Protein AF-X1BX68-F1 (afdb_monomer_lite)

Secondary structure (DSSP, 8-state):
------------------S-S---------PPPPS------PPPEEEEETTEEEEE-TT-EEE--TTS--EEE--------TT-----------PPPP--------

Radius of gyration: 34.69 Å; chains: 1; bounding box: 93×87×44 Å

Structure (mmCIF, N/CA/C/O backbone):
data_AF-X1BX68-F1
#
_entry.id   AF-X1BX68-F1
#
loop_
_atom_site.group_PDB
_atom_site.id
_atom_site.type_symbol
_atom_site.label_atom_id
_atom_site.label_alt_id
_atom_site.label_comp_id
_atom_site.label_asym_id
_atom_site.label_entity_id
_atom_site.label_seq_id
_atom_site.pdbx_PDB_ins_code
_atom_site.Cartn_x
_atom_site.Cartn_y
_atom_site.Cartn_z
_atom_site.occupancy
_atom_site.B_iso_or_equiv
_atom_site.auth_seq_id
_atom_site.auth_comp_id
_atom_site.auth_asym_id
_atom_site.auth_atom_id
_atom_site.pdbx_PDB_model_num
ATOM 1 N N . MET A 1 1 ? 72.873 -71.797 -17.216 1.00 41.34 1 MET A N 1
ATOM 2 C CA . MET A 1 1 ? 73.657 -71.341 -16.053 1.00 41.34 1 MET A CA 1
ATOM 3 C C . MET A 1 1 ? 73.325 -69.867 -15.833 1.00 41.34 1 MET A C 1
ATOM 5 O O . MET A 1 1 ? 73.506 -69.093 -16.756 1.00 41.34 1 MET A O 1
ATOM 9 N N . GLN A 1 2 ? 72.727 -69.571 -14.671 1.00 44.44 2 GLN A N 1
ATOM 10 C CA . GLN A 1 2 ? 72.479 -68.269 -14.013 1.00 44.44 2 GLN A CA 1
ATOM 11 C C . GLN A 1 2 ? 71.686 -67.140 -14.721 1.00 44.44 2 GLN A C 1
ATOM 13 O O . GLN A 1 2 ? 72.198 -66.346 -15.499 1.00 44.44 2 GLN A O 1
ATOM 18 N N . THR A 1 3 ? 70.420 -67.033 -14.300 1.00 55.62 3 THR A N 1
ATOM 19 C CA . THR A 1 3 ? 69.570 -65.829 -14.130 1.00 55.62 3 THR A CA 1
ATOM 20 C C . THR A 1 3 ? 70.057 -64.923 -12.966 1.00 55.62 3 THR A C 1
ATOM 22 O O . THR A 1 3 ? 70.806 -65.423 -12.130 1.00 55.62 3 THR A O 1
ATOM 25 N N . PRO A 1 4 ? 69.409 -63.769 -12.668 1.00 63.12 4 PRO A N 1
ATOM 26 C CA . PRO A 1 4 ? 69.397 -62.443 -13.307 1.00 63.12 4 PRO A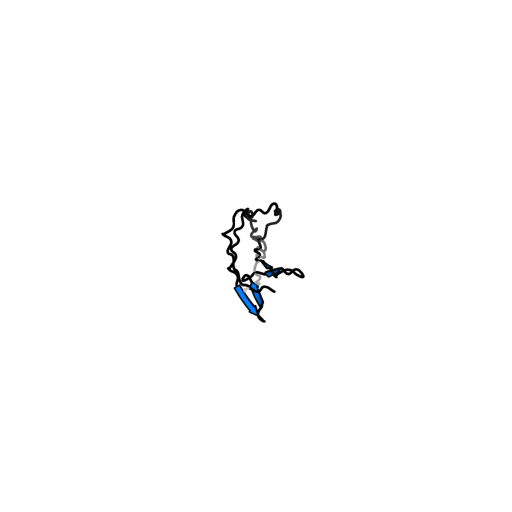 CA 1
ATOM 27 C C . PRO A 1 4 ? 69.997 -61.368 -12.342 1.00 63.12 4 PRO A C 1
ATOM 29 O O . PRO A 1 4 ? 70.633 -61.723 -11.351 1.00 63.12 4 PRO A O 1
ATOM 32 N N . PRO A 1 5 ? 69.718 -60.057 -12.513 1.00 59.97 5 PRO A N 1
ATOM 33 C CA . PRO A 1 5 ? 68.826 -59.497 -11.497 1.00 59.97 5 PRO A CA 1
ATOM 34 C C . PRO A 1 5 ? 67.738 -58.556 -12.021 1.00 59.97 5 PRO A C 1
ATOM 36 O O . PRO A 1 5 ? 67.816 -57.894 -13.050 1.00 59.97 5 PRO A O 1
ATOM 39 N N . ARG A 1 6 ? 66.689 -58.544 -11.207 1.00 55.94 6 ARG A N 1
ATOM 40 C CA . ARG A 1 6 ? 65.405 -57.867 -11.315 1.00 55.94 6 ARG A CA 1
ATOM 41 C C . ARG A 1 6 ? 65.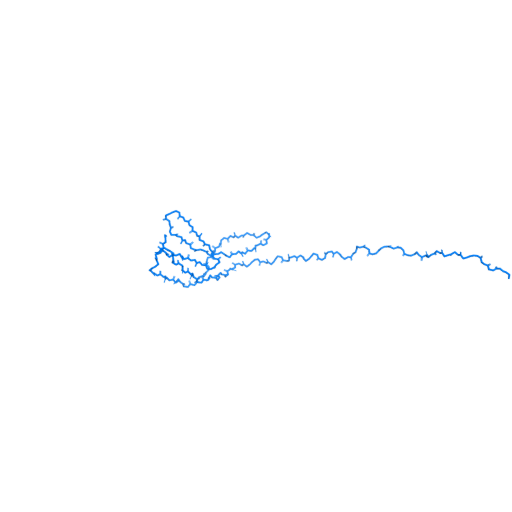572 -56.382 -10.974 1.00 55.94 6 ARG A C 1
ATOM 43 O O . ARG A 1 6 ? 66.051 -56.063 -9.889 1.00 55.94 6 ARG A O 1
ATOM 50 N N . ARG A 1 7 ? 65.090 -55.475 -11.827 1.00 53.56 7 ARG A N 1
ATOM 51 C CA . ARG A 1 7 ? 64.869 -54.071 -11.449 1.00 53.56 7 ARG A CA 1
ATOM 52 C C . ARG A 1 7 ? 63.523 -53.602 -11.999 1.00 53.56 7 ARG A C 1
ATOM 54 O O . ARG A 1 7 ? 63.357 -53.404 -13.194 1.00 53.56 7 ARG A O 1
ATOM 61 N N . LYS A 1 8 ? 62.539 -53.502 -11.101 1.00 54.34 8 LYS A N 1
ATOM 62 C CA . LYS A 1 8 ? 61.260 -52.824 -11.337 1.00 54.34 8 LYS A CA 1
ATOM 63 C C . LYS A 1 8 ? 61.517 -51.321 -11.301 1.00 54.34 8 LYS A C 1
ATOM 65 O O . LYS A 1 8 ? 61.979 -50.870 -10.261 1.00 54.34 8 LYS A O 1
ATOM 70 N N . VAL A 1 9 ? 61.140 -50.572 -12.335 1.00 55.47 9 VAL A N 1
ATOM 71 C CA . VAL A 1 9 ? 60.684 -49.175 -12.211 1.00 55.47 9 VAL A CA 1
ATOM 72 C C . VAL A 1 9 ? 59.710 -48.921 -13.361 1.00 55.47 9 VAL A C 1
ATOM 74 O O . VAL A 1 9 ? 60.053 -49.133 -14.519 1.00 55.47 9 VAL A O 1
ATOM 77 N N . GLY A 1 10 ? 58.472 -48.559 -13.020 1.00 48.97 10 GLY A N 1
ATOM 78 C CA . GLY A 1 10 ? 57.418 -48.249 -13.977 1.00 48.97 10 GLY A CA 1
ATOM 79 C C . GLY A 1 10 ? 57.746 -46.996 -14.783 1.00 48.97 10 GLY A C 1
ATOM 80 O O . GLY A 1 10 ? 58.184 -45.989 -14.230 1.00 48.97 10 GLY A O 1
ATOM 81 N N . TRP A 1 11 ? 57.529 -47.085 -16.091 1.00 47.53 11 TRP A N 1
ATOM 82 C CA . TRP A 1 11 ? 57.638 -45.976 -17.033 1.00 47.53 11 TRP A CA 1
ATOM 83 C C . TRP A 1 11 ? 56.215 -45.406 -17.206 1.00 47.53 11 TRP A C 1
ATOM 85 O O . TRP A 1 11 ? 55.336 -46.103 -17.696 1.00 47.53 11 TRP A O 1
ATOM 95 N N . LEU A 1 12 ? 55.838 -44.351 -16.479 1.00 47.56 12 LEU A N 1
ATOM 96 C CA . LEU A 1 12 ? 56.018 -42.932 -16.814 1.00 47.56 12 LEU A CA 1
ATOM 97 C C . LEU A 1 12 ? 55.116 -42.489 -17.981 1.00 47.56 12 LEU A C 1
ATOM 99 O O . LEU A 1 12 ? 55.567 -42.360 -19.108 1.00 47.56 12 LEU A O 1
ATOM 103 N N . PHE A 1 13 ? 53.851 -42.195 -17.665 1.00 43.06 13 PHE A N 1
ATOM 104 C CA . PHE A 1 13 ? 53.159 -41.030 -18.221 1.00 43.06 13 PHE A CA 1
ATOM 105 C C . PHE A 1 13 ? 52.500 -40.266 -17.067 1.00 43.06 13 PHE A C 1
ATOM 107 O O . PHE A 1 13 ? 51.599 -40.744 -16.383 1.00 43.06 13 PHE A O 1
ATOM 114 N N . ILE A 1 14 ? 53.082 -39.101 -16.817 1.00 52.94 14 ILE A N 1
ATOM 115 C CA . ILE A 1 14 ? 52.861 -38.130 -15.751 1.00 52.94 14 ILE A CA 1
ATOM 116 C C . ILE A 1 14 ? 52.096 -36.958 -16.402 1.00 52.94 14 ILE A C 1
ATOM 118 O O . ILE A 1 14 ? 52.659 -36.383 -17.321 1.00 52.94 14 ILE A O 1
ATOM 122 N N . ILE A 1 15 ? 50.877 -36.638 -15.907 1.00 50.66 15 ILE A N 1
ATOM 123 C CA . ILE A 1 15 ? 50.301 -35.276 -15.657 1.00 50.66 15 ILE A CA 1
ATOM 124 C C . ILE A 1 15 ? 50.107 -34.324 -16.885 1.00 50.66 15 ILE A C 1
ATOM 126 O O . ILE A 1 15 ? 50.978 -34.287 -17.743 1.00 50.66 15 ILE A O 1
ATOM 130 N N . PRO A 1 16 ? 49.114 -33.395 -16.966 1.00 49.38 16 PRO A N 1
ATOM 131 C CA . PRO A 1 16 ? 47.754 -33.278 -16.399 1.00 49.38 16 PRO A CA 1
ATOM 132 C C . PRO A 1 16 ? 46.682 -32.901 -17.470 1.00 49.38 16 PRO A C 1
ATOM 134 O O . PRO A 1 16 ? 46.977 -32.212 -18.439 1.00 49.38 16 PRO A O 1
ATOM 137 N N . VAL A 1 17 ? 45.394 -33.189 -17.252 1.00 53.34 17 VAL A N 1
ATOM 138 C CA . VAL A 1 17 ? 44.310 -32.335 -17.808 1.00 53.34 17 VAL A CA 1
ATOM 139 C C . VAL A 1 17 ? 43.540 -31.748 -16.632 1.00 53.34 17 VAL A C 1
ATOM 141 O O . VAL A 1 17 ? 42.402 -32.079 -16.324 1.00 53.34 17 VAL A O 1
ATOM 144 N N . LEU A 1 18 ? 44.289 -30.921 -15.911 1.00 58.19 18 LEU A N 1
ATOM 145 C CA . LEU A 1 18 ? 43.832 -29.903 -14.987 1.00 58.19 18 LEU A CA 1
ATOM 146 C C . LEU A 1 18 ? 43.545 -28.659 -15.849 1.00 58.19 18 LEU A C 1
ATOM 148 O O . LEU A 1 18 ? 44.415 -28.250 -16.612 1.00 58.19 18 LEU A O 1
ATOM 152 N N . CYS A 1 19 ? 42.346 -28.083 -15.709 1.00 48.19 19 CYS A N 1
ATOM 153 C CA . CYS A 1 19 ? 41.888 -26.811 -16.299 1.00 48.19 19 CYS A CA 1
ATOM 154 C C . CYS A 1 19 ? 41.512 -26.786 -17.794 1.00 48.19 19 CYS A C 1
ATOM 156 O O . CYS A 1 19 ? 42.195 -26.121 -18.563 1.00 48.19 19 CYS A O 1
ATOM 158 N N . LEU A 1 20 ? 40.360 -27.350 -18.195 1.00 54.06 20 LEU A N 1
ATOM 159 C CA . LEU A 1 20 ? 39.558 -26.712 -19.259 1.00 54.06 20 LEU A CA 1
ATOM 160 C C . LEU A 1 20 ? 38.094 -27.183 -19.328 1.00 54.06 20 LEU A C 1
ATOM 162 O O . LEU A 1 20 ? 37.647 -27.780 -20.298 1.00 54.06 20 LEU A O 1
ATOM 166 N N . SER A 1 21 ? 37.297 -26.827 -18.333 1.00 52.91 21 SER A N 1
ATOM 167 C CA . SER A 1 21 ? 35.918 -26.441 -18.632 1.00 52.91 21 SER A CA 1
ATOM 168 C C . SER A 1 21 ? 35.625 -25.237 -17.768 1.00 52.91 21 SER A C 1
ATOM 170 O O . SER A 1 21 ? 35.376 -25.346 -16.567 1.00 52.91 21 SER A O 1
ATOM 172 N N . LEU A 1 22 ? 35.827 -24.083 -18.402 1.00 57.50 22 LEU A N 1
ATOM 173 C CA . LEU A 1 22 ? 35.534 -22.770 -17.875 1.00 57.50 22 LEU A CA 1
ATOM 174 C C . LEU A 1 22 ? 34.184 -22.793 -17.170 1.00 57.50 22 LEU A C 1
ATOM 176 O O . LEU A 1 22 ? 33.230 -23.387 -17.671 1.00 57.50 22 LEU A O 1
ATOM 180 N N . ALA A 1 23 ? 34.145 -22.122 -16.022 1.00 57.41 23 ALA A N 1
ATOM 181 C CA . ALA A 1 23 ? 32.927 -21.719 -15.360 1.00 57.41 23 ALA A CA 1
ATOM 182 C C . ALA A 1 23 ? 31.909 -21.276 -16.416 1.00 57.41 23 ALA A C 1
ATOM 184 O O . ALA A 1 23 ? 32.048 -20.213 -17.023 1.00 57.41 23 ALA A O 1
ATOM 185 N N . THR A 1 24 ? 30.883 -22.095 -16.636 1.00 56.19 24 THR A N 1
ATOM 186 C CA . THR A 1 24 ? 29.632 -21.626 -17.211 1.00 56.19 24 THR A CA 1
ATOM 187 C C . THR A 1 24 ? 29.013 -20.740 -16.144 1.00 56.19 24 THR A C 1
ATOM 189 O O . THR A 1 24 ? 28.146 -21.165 -15.382 1.00 56.19 24 THR A O 1
ATOM 192 N N . GLY A 1 25 ? 29.530 -19.517 -16.022 1.00 61.31 25 GLY A N 1
ATOM 193 C CA . GLY A 1 25 ? 28.773 -18.449 -15.410 1.00 61.31 25 GLY A CA 1
ATOM 194 C C . GLY A 1 25 ? 27.504 -18.353 -16.234 1.00 61.31 25 GLY A C 1
ATOM 195 O O . GLY A 1 25 ? 27.553 -17.988 -17.407 1.00 61.31 25 GLY A O 1
ATOM 196 N N . THR A 1 26 ? 26.381 -18.770 -15.662 1.00 57.53 26 THR A N 1
ATOM 197 C CA . THR A 1 26 ? 25.076 -18.392 -16.180 1.00 57.53 26 THR A CA 1
ATOM 198 C C . THR A 1 26 ? 25.057 -16.874 -16.138 1.00 57.53 26 THR A C 1
ATOM 200 O O . THR A 1 26 ? 24.890 -16.281 -15.072 1.00 57.53 26 THR A O 1
ATOM 203 N N . TYR A 1 27 ? 25.332 -16.233 -17.273 1.00 58.72 27 TYR A N 1
ATOM 204 C CA . TYR A 1 27 ? 25.036 -14.823 -17.433 1.00 58.72 27 TYR A CA 1
ATOM 205 C C . TYR A 1 27 ? 23.536 -14.709 -17.192 1.00 58.72 27 TYR A C 1
ATOM 207 O O . TYR A 1 27 ? 22.745 -15.260 -17.955 1.00 58.72 27 TYR A O 1
ATOM 215 N N . ALA A 1 28 ? 23.151 -14.075 -16.084 1.00 60.62 28 ALA A N 1
ATOM 216 C CA . ALA A 1 28 ? 21.779 -13.650 -15.893 1.00 60.62 28 ALA A CA 1
ATOM 217 C C . ALA A 1 28 ? 21.487 -12.691 -17.048 1.00 60.62 28 ALA A C 1
ATOM 219 O O . ALA A 1 28 ? 21.980 -11.563 -17.072 1.00 60.62 28 ALA A O 1
ATOM 220 N N . GLN A 1 29 ? 20.784 -13.185 -18.063 1.00 54.59 29 GLN A N 1
ATOM 221 C CA . GLN A 1 29 ? 20.255 -12.345 -19.116 1.00 54.59 29 GLN A CA 1
ATOM 222 C C . GLN A 1 29 ? 19.267 -11.414 -18.422 1.00 54.59 29 GLN A C 1
ATOM 224 O O . GLN A 1 29 ? 18.240 -11.860 -17.920 1.00 54.59 29 GLN A O 1
ATOM 229 N N . SER A 1 30 ? 19.632 -10.139 -18.291 1.00 62.44 30 SER A N 1
ATOM 230 C CA . SER A 1 30 ? 18.742 -9.140 -17.715 1.00 62.44 30 SER A CA 1
ATOM 231 C C . SER A 1 30 ? 17.555 -8.986 -18.657 1.00 62.44 30 SER A C 1
ATOM 233 O O . SER A 1 30 ? 17.701 -8.415 -19.741 1.00 62.44 30 SER A O 1
ATOM 235 N N . GLU A 1 31 ? 16.410 -9.538 -18.275 1.00 75.56 31 GLU A N 1
ATOM 236 C CA . GLU A 1 31 ? 15.158 -9.313 -18.987 1.00 75.56 31 GLU A CA 1
ATOM 237 C C . GLU A 1 31 ? 14.812 -7.821 -18.944 1.00 75.56 31 GLU A C 1
ATOM 239 O O . GLU A 1 31 ? 15.076 -7.125 -17.958 1.00 75.56 31 GLU A O 1
ATOM 244 N N . THR A 1 32 ? 14.277 -7.305 -20.051 1.00 86.50 32 THR A N 1
ATOM 245 C CA . THR A 1 32 ? 13.770 -5.933 -20.106 1.00 86.50 32 THR A CA 1
ATOM 246 C C . THR A 1 32 ? 12.661 -5.782 -19.061 1.00 86.50 32 THR A C 1
ATOM 248 O O . THR A 1 32 ? 11.715 -6.570 -19.088 1.00 86.50 32 THR A O 1
ATOM 251 N N . PRO A 1 33 ? 12.745 -4.793 -18.152 1.00 88.69 33 PRO A N 1
ATOM 252 C CA . PRO A 1 33 ? 11.716 -4.573 -17.146 1.00 88.69 33 PRO A CA 1
ATOM 253 C C . PRO A 1 33 ? 10.351 -4.296 -17.778 1.00 88.69 33 PRO A C 1
ATOM 255 O O . PRO A 1 33 ? 10.286 -3.654 -18.833 1.00 88.69 33 PRO A O 1
ATOM 258 N N . PRO A 1 34 ? 9.255 -4.729 -17.138 1.00 90.56 34 PRO A N 1
ATOM 259 C CA . PRO A 1 34 ? 7.923 -4.425 -17.628 1.00 90.56 34 PRO A CA 1
ATOM 260 C C . PRO A 1 34 ? 7.661 -2.914 -17.557 1.00 90.56 34 PRO A C 1
ATOM 262 O O . PRO A 1 34 ? 8.042 -2.242 -16.601 1.00 90.56 34 PRO A O 1
ATOM 265 N N . SER A 1 35 ? 6.975 -2.373 -18.565 1.00 90.88 35 SER A N 1
ATOM 266 C CA . SER A 1 35 ? 6.545 -0.966 -18.592 1.00 90.88 35 SER A CA 1
ATOM 267 C C . SER A 1 35 ? 5.244 -0.717 -17.821 1.00 90.88 35 SER A C 1
ATOM 269 O O . SER A 1 35 ? 4.853 0.429 -17.616 1.00 90.88 35 SER A O 1
ATOM 271 N N . THR A 1 36 ? 4.560 -1.786 -17.414 1.00 93.62 36 THR A N 1
ATOM 272 C CA . THR A 1 36 ? 3.306 -1.773 -16.654 1.00 93.62 36 THR A CA 1
ATOM 273 C C . THR A 1 36 ? 3.421 -2.731 -15.478 1.00 93.62 36 THR A C 1
ATOM 275 O O . THR A 1 36 ? 3.981 -3.818 -15.605 1.00 93.62 36 THR A O 1
ATOM 278 N N . LEU A 1 37 ? 2.898 -2.317 -14.325 1.00 94.25 37 LEU A N 1
ATOM 279 C CA . LEU A 1 37 ? 2.895 -3.110 -13.102 1.00 94.25 37 LEU A CA 1
ATOM 280 C C . LEU A 1 37 ? 1.463 -3.198 -12.581 1.00 94.25 37 LEU A C 1
ATOM 282 O O . LEU A 1 37 ? 0.868 -2.181 -12.231 1.00 94.25 37 LEU A O 1
ATOM 286 N N . GLU A 1 38 ? 0.931 -4.414 -12.520 1.00 95.44 38 GLU A N 1
ATOM 287 C CA . GLU A 1 38 ? -0.323 -4.690 -11.829 1.00 95.44 38 GLU A CA 1
ATOM 288 C C . GLU A 1 38 ? -0.055 -4.824 -10.325 1.00 95.44 38 GLU A C 1
ATOM 290 O O . GLU A 1 38 ? 0.873 -5.519 -9.904 1.00 95.44 38 GLU A O 1
ATOM 295 N N . VAL A 1 39 ? -0.858 -4.140 -9.509 1.00 95.81 39 VAL A N 1
ATOM 296 C CA . VAL A 1 39 ? -0.744 -4.164 -8.048 1.00 95.81 39 VAL A CA 1
ATOM 297 C C . VAL A 1 39 ? -2.069 -4.624 -7.462 1.00 95.81 39 VAL A C 1
ATOM 299 O O . VAL A 1 39 ? -3.050 -3.884 -7.467 1.00 95.81 39 VAL A O 1
ATOM 302 N N . VAL A 1 40 ? -2.085 -5.844 -6.928 1.00 95.00 40 VAL A N 1
ATOM 303 C CA . VAL A 1 40 ? -3.243 -6.401 -6.222 1.00 95.00 40 VAL A CA 1
ATOM 304 C C . VAL A 1 40 ? -3.133 -6.047 -4.743 1.00 95.00 40 VAL A C 1
ATOM 306 O O . VAL A 1 40 ? -2.173 -6.437 -4.078 1.00 95.00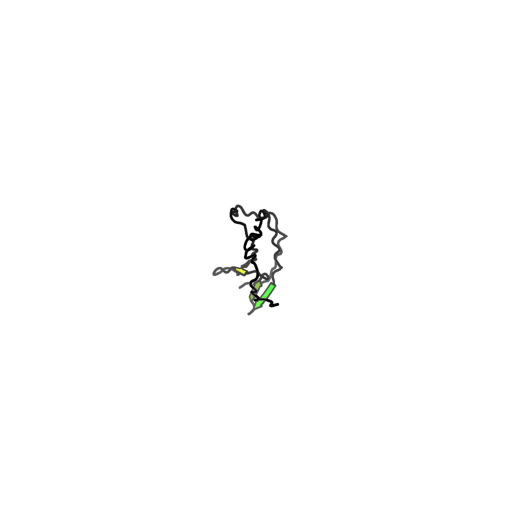 40 VAL A O 1
ATOM 309 N N . ILE A 1 41 ? -4.108 -5.295 -4.234 1.00 95.44 41 ILE A N 1
ATOM 310 C CA . ILE A 1 41 ? -4.157 -4.846 -2.839 1.00 95.44 41 ILE A CA 1
ATOM 311 C C . ILE A 1 41 ? -5.210 -5.685 -2.099 1.00 95.44 41 ILE A C 1
ATOM 313 O O . ILE A 1 41 ? -6.350 -5.737 -2.567 1.00 95.44 41 ILE A O 1
ATOM 317 N N . PRO A 1 42 ? -4.867 -6.342 -0.975 1.00 95.69 42 PRO A N 1
ATOM 318 C CA . PRO A 1 42 ? -5.852 -7.020 -0.131 1.00 95.69 42 PRO A CA 1
ATOM 319 C C . PRO A 1 42 ? -6.912 -6.051 0.416 1.00 95.69 42 PRO A C 1
ATOM 321 O O . PRO A 1 42 ? -6.642 -4.859 0.571 1.00 95.69 42 PRO A O 1
ATOM 324 N N . ASP A 1 43 ? -8.104 -6.560 0.747 1.00 95.12 43 ASP A N 1
ATOM 325 C CA . ASP A 1 43 ? -9.083 -5.773 1.507 1.00 95.12 43 ASP A CA 1
ATOM 326 C C . ASP A 1 43 ? -8.496 -5.402 2.885 1.00 95.12 43 ASP A C 1
ATOM 328 O O . ASP A 1 43 ? -7.646 -6.112 3.428 1.00 95.12 43 ASP A O 1
ATOM 332 N N . TYR A 1 44 ? -8.924 -4.264 3.435 1.00 95.44 44 TYR A N 1
ATOM 333 C CA . TYR A 1 44 ? -8.467 -3.820 4.748 1.00 95.44 44 TYR A CA 1
ATOM 334 C C . TYR A 1 44 ? -9.132 -4.625 5.869 1.00 95.44 44 TYR A C 1
ATOM 336 O O . TYR A 1 44 ? -10.262 -5.103 5.737 1.00 95.44 44 TYR A O 1
ATOM 344 N N . GLU A 1 45 ? -8.447 -4.703 7.000 1.00 96.44 45 GLU A N 1
ATOM 345 C CA . GLU A 1 45 ? -8.947 -5.269 8.246 1.00 96.44 45 GLU A CA 1
ATOM 346 C C . GLU A 1 45 ? -9.098 -4.154 9.285 1.00 96.44 45 GLU A C 1
ATOM 348 O O . GLU A 1 45 ? -8.395 -3.139 9.236 1.00 96.44 45 GLU A O 1
ATOM 353 N N . VAL A 1 46 ? -10.059 -4.318 10.197 1.00 96.56 46 VAL A N 1
ATOM 354 C CA . VAL A 1 46 ? -10.314 -3.366 11.284 1.00 96.56 46 VAL A CA 1
ATOM 355 C C . VAL A 1 46 ? -10.167 -4.078 12.611 1.00 96.56 46 VAL A C 1
ATOM 357 O O . VAL A 1 46 ? -10.829 -5.092 12.845 1.00 96.56 46 VAL A O 1
ATOM 360 N N . THR A 1 47 ? -9.362 -3.494 13.487 1.00 96.44 47 THR A N 1
ATOM 361 C CA . THR A 1 47 ? -9.245 -3.903 14.883 1.00 96.44 47 THR A CA 1
ATOM 362 C C . THR A 1 47 ? -9.715 -2.754 15.759 1.00 96.44 47 THR A C 1
ATOM 364 O O . THR A 1 47 ? -9.261 -1.626 15.593 1.00 96.44 47 THR A O 1
ATOM 367 N N . THR A 1 48 ? -10.629 -3.026 16.689 1.00 97.06 48 THR A N 1
ATOM 368 C CA . THR A 1 48 ? -11.084 -2.025 17.658 1.00 97.06 48 THR A CA 1
ATOM 369 C C . THR A 1 48 ? -10.340 -2.218 18.974 1.00 97.06 48 THR A C 1
ATOM 371 O O . THR A 1 48 ? -10.472 -3.263 19.616 1.00 97.06 48 THR A O 1
ATOM 374 N N . GLU A 1 49 ? -9.605 -1.197 19.404 1.00 95.31 49 GLU A N 1
ATOM 375 C CA . GLU A 1 49 ? -8.862 -1.177 20.668 1.00 95.31 49 GLU A CA 1
ATOM 376 C C . GLU A 1 49 ? -9.239 0.084 21.445 1.00 95.31 49 GLU A C 1
ATOM 378 O O . GLU A 1 49 ? -9.342 1.161 20.874 1.00 95.31 49 GLU A O 1
ATOM 383 N N . GLU A 1 50 ? -9.540 -0.048 22.741 1.00 94.56 50 GLU A N 1
ATOM 384 C CA . GLU A 1 50 ? -9.935 1.082 23.611 1.00 94.56 50 GLU A CA 1
ATOM 385 C C . GLU A 1 50 ? -11.095 1.953 23.066 1.00 94.56 50 GLU A C 1
ATOM 387 O O . GLU A 1 50 ? -11.305 3.096 23.471 1.00 94.56 50 GLU A O 1
ATOM 392 N N . GLY A 1 51 ? -11.918 1.382 22.179 1.00 94.19 51 GLY A N 1
ATOM 393 C CA . GLY A 1 51 ? -13.027 2.077 21.528 1.00 94.19 51 GLY A CA 1
ATOM 394 C C . GLY A 1 51 ? -12.604 2.985 20.371 1.00 94.19 51 GLY A C 1
ATOM 395 O O . GLY A 1 51 ? -13.368 3.891 20.029 1.00 94.19 51 GLY A O 1
ATOM 396 N N . GLU A 1 52 ? -11.419 2.786 19.803 1.00 94.69 52 GLU A N 1
ATOM 397 C CA . GLU A 1 52 ? -10.945 3.383 18.552 1.00 94.69 52 GLU A CA 1
ATOM 398 C C . GLU A 1 52 ? -10.678 2.289 17.514 1.00 94.69 52 GLU A C 1
ATOM 400 O O . GLU A 1 52 ? -10.323 1.161 17.858 1.00 94.69 52 GLU A O 1
ATOM 405 N N . ASP A 1 53 ? -10.883 2.619 16.243 1.00 95.94 53 ASP A N 1
ATOM 406 C CA . ASP A 1 53 ? -10.775 1.689 15.125 1.00 95.94 53 ASP A CA 1
ATOM 407 C C . ASP A 1 53 ? -9.453 1.886 14.385 1.00 95.94 53 ASP A C 1
ATOM 409 O O . ASP A 1 53 ? -9.202 2.925 13.767 1.00 95.94 53 ASP A O 1
ATOM 413 N N . TYR A 1 54 ? -8.635 0.841 14.385 1.00 94.88 54 TYR A N 1
ATOM 414 C CA . TYR A 1 54 ? -7.380 0.767 13.655 1.00 94.88 54 TYR A CA 1
ATOM 415 C C . TYR A 1 54 ? -7.604 0.024 12.345 1.00 94.88 54 TYR A C 1
ATOM 417 O O . TYR A 1 54 ? -8.065 -1.117 12.331 1.00 94.88 54 TYR A O 1
ATOM 425 N N . VAL A 1 55 ? -7.288 0.693 11.237 1.00 95.81 55 VAL A N 1
ATOM 426 C CA . VAL A 1 55 ? -7.458 0.156 9.886 1.00 95.81 55 VAL A CA 1
ATOM 427 C C . VAL A 1 55 ? -6.100 -0.231 9.322 1.00 95.81 55 VAL A C 1
ATOM 429 O O . VAL A 1 55 ? -5.220 0.619 9.164 1.00 95.81 55 VAL A O 1
ATOM 432 N N . GLU A 1 56 ? -5.951 -1.498 8.955 1.00 96.12 56 GLU A N 1
ATOM 433 C CA . GLU A 1 56 ? -4.719 -2.042 8.391 1.00 96.12 56 GLU A CA 1
ATOM 434 C C . GLU A 1 56 ? -4.979 -2.729 7.051 1.00 96.12 56 GLU A C 1
ATOM 436 O O . GLU A 1 56 ? -6.063 -3.236 6.786 1.00 96.12 56 GLU A O 1
ATOM 441 N N . ILE A 1 57 ? -3.967 -2.758 6.185 1.00 97.56 57 ILE A N 1
ATOM 442 C CA . ILE A 1 57 ? -3.976 -3.605 4.988 1.00 97.56 57 ILE A CA 1
ATOM 443 C C . ILE A 1 57 ? -3.031 -4.772 5.281 1.00 97.56 57 ILE A C 1
ATOM 445 O O . ILE A 1 57 ? -1.870 -4.502 5.605 1.00 97.56 57 ILE A O 1
ATOM 449 N N . PRO A 1 58 ? -3.454 -6.041 5.141 1.00 96.94 58 PRO A N 1
ATOM 450 C CA . PRO A 1 58 ? -2.573 -7.192 5.313 1.00 96.94 58 PRO A CA 1
ATOM 451 C C . PRO A 1 58 ? -1.279 -7.066 4.495 1.00 96.94 58 PRO A C 1
ATOM 453 O O . PRO A 1 58 ? -1.308 -6.894 3.278 1.00 96.94 58 PRO A O 1
ATOM 456 N N . GLY A 1 59 ? -0.122 -7.123 5.165 1.00 96.12 59 GLY A N 1
ATOM 457 C CA . GLY A 1 59 ? 1.200 -6.932 4.543 1.00 96.12 59 GLY A CA 1
ATOM 458 C C . GLY A 1 59 ? 1.537 -5.483 4.151 1.00 96.12 59 GLY A C 1
ATOM 459 O O . GLY A 1 59 ? 2.593 -5.229 3.568 1.00 96.12 59 GLY A O 1
ATOM 460 N N . GLY A 1 60 ? 0.652 -4.540 4.461 1.00 96.50 60 GLY A N 1
ATOM 461 C CA . GLY A 1 60 ? 0.857 -3.109 4.317 1.00 96.50 60 GLY A CA 1
ATOM 462 C C . GLY A 1 60 ? 1.637 -2.502 5.480 1.00 96.50 60 GLY A C 1
ATOM 463 O O . GLY A 1 60 ? 2.277 -3.179 6.285 1.00 96.50 60 GLY A O 1
ATOM 464 N N . LYS A 1 61 ? 1.622 -1.176 5.527 1.00 96.56 61 LYS A N 1
ATOM 465 C CA . LYS A 1 61 ? 2.277 -0.345 6.537 1.00 96.56 61 LYS A 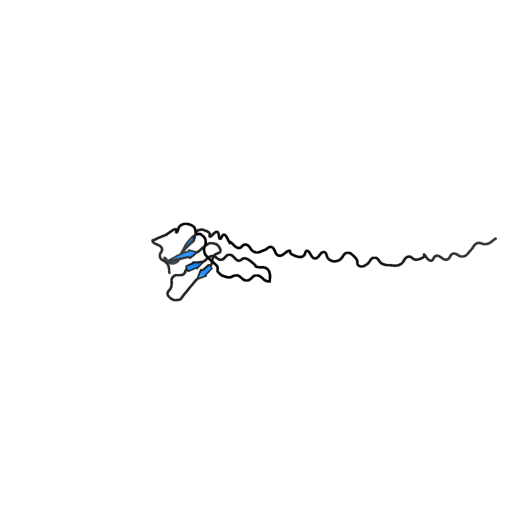CA 1
ATOM 466 C C . LYS A 1 61 ? 1.391 0.845 6.854 1.00 96.56 61 LYS A C 1
ATOM 468 O O . LYS A 1 61 ? 0.533 1.196 6.054 1.00 96.56 61 LYS A O 1
ATOM 473 N N . ILE A 1 62 ? 1.649 1.509 7.972 1.00 95.25 62 ILE A N 1
ATOM 474 C CA . ILE A 1 62 ? 0.928 2.722 8.353 1.00 95.25 62 ILE A CA 1
ATOM 475 C C . ILE A 1 62 ? 1.793 3.958 8.111 1.00 95.25 62 ILE A C 1
ATOM 477 O O . ILE A 1 62 ? 2.965 4.002 8.494 1.00 95.25 62 ILE A O 1
ATOM 481 N N . ALA A 1 63 ? 1.216 4.960 7.452 1.00 94.94 63 ALA A N 1
ATOM 482 C CA . ALA A 1 63 ? 1.747 6.310 7.390 1.00 94.94 63 ALA A CA 1
ATOM 483 C C . ALA A 1 63 ? 1.124 7.138 8.519 1.00 94.94 63 ALA A C 1
ATOM 485 O O . ALA A 1 63 ? -0.098 7.246 8.618 1.00 94.94 63 ALA A O 1
ATOM 486 N N . THR A 1 64 ? 1.977 7.749 9.338 1.00 92.56 64 THR A N 1
ATOM 487 C CA . THR A 1 64 ? 1.560 8.578 10.471 1.00 92.56 64 THR A CA 1
ATOM 488 C C . THR A 1 64 ? 2.153 9.967 10.325 1.00 92.56 64 THR A C 1
ATOM 490 O O . THR A 1 64 ? 3.358 10.128 10.122 1.00 92.56 64 THR A O 1
ATOM 493 N N . VAL A 1 65 ? 1.301 10.978 10.453 1.00 93.06 65 VAL A N 1
ATOM 494 C CA . VAL A 1 65 ? 1.694 12.383 10.548 1.00 93.06 65 VAL A CA 1
ATOM 495 C C . VAL A 1 65 ? 1.017 12.950 11.789 1.00 93.06 65 VAL A C 1
ATOM 497 O O . VAL A 1 65 ? -0.128 12.614 12.071 1.00 93.06 65 VAL A O 1
ATOM 500 N N . ILE A 1 66 ? 1.732 13.787 12.541 1.00 90.75 66 ILE A N 1
ATOM 501 C CA . ILE A 1 66 ? 1.200 14.431 13.749 1.00 90.75 66 ILE A CA 1
ATOM 502 C C . ILE A 1 66 ? -0.120 15.142 13.409 1.00 90.75 66 ILE A C 1
ATOM 504 O O . ILE A 1 66 ? -0.194 15.849 12.403 1.00 90.75 66 ILE A O 1
ATOM 508 N N . GLU A 1 67 ? -1.146 14.930 14.240 1.00 90.25 67 GLU A N 1
ATOM 509 C CA . GLU A 1 67 ? -2.500 15.496 14.082 1.00 90.25 67 GLU A CA 1
ATOM 510 C C . GLU A 1 67 ? -3.212 15.117 12.766 1.00 90.25 67 GLU A C 1
ATOM 512 O O . GLU A 1 67 ? -4.125 15.814 12.310 1.00 90.25 67 GLU A O 1
ATOM 517 N N . LYS A 1 68 ? -2.803 14.018 12.123 1.00 90.88 68 LYS A N 1
ATOM 518 C CA . LYS A 1 68 ? -3.490 13.444 10.962 1.00 90.88 68 LYS A CA 1
ATOM 519 C C . LYS A 1 68 ? -3.902 12.003 11.255 1.00 90.88 68 LYS A C 1
ATOM 521 O O . LYS A 1 68 ? -3.160 11.313 11.953 1.00 90.88 68 LYS A O 1
ATOM 526 N N . PRO A 1 69 ? -5.011 11.532 10.658 1.00 90.25 69 PRO A N 1
ATOM 527 C CA . PRO A 1 69 ? -5.376 10.127 10.727 1.00 90.25 69 PRO A CA 1
ATOM 528 C C . PRO A 1 69 ? -4.229 9.233 10.255 1.00 90.25 69 PRO A C 1
ATOM 530 O O . PRO A 1 69 ? -3.510 9.570 9.307 1.00 90.25 69 PRO A O 1
ATOM 533 N N . MET A 1 70 ? -4.090 8.080 10.896 1.00 91.50 70 MET A N 1
ATOM 534 C CA . MET A 1 70 ? -3.196 7.016 10.450 1.00 91.50 70 MET A CA 1
ATOM 535 C C . MET A 1 70 ? -3.715 6.432 9.132 1.00 91.50 70 MET A C 1
ATOM 537 O O . MET A 1 70 ? -4.851 5.968 9.056 1.00 91.50 70 MET A O 1
ATOM 541 N N . VAL A 1 71 ? -2.894 6.468 8.079 1.00 94.56 71 VAL A N 1
ATOM 542 C CA . VAL A 1 71 ? -3.295 6.005 6.741 1.00 94.56 71 VAL A CA 1
ATOM 543 C C . VAL A 1 71 ? -2.521 4.740 6.376 1.00 94.56 71 VAL A C 1
ATOM 545 O O . VAL A 1 71 ? -1.299 4.813 6.205 1.00 94.56 71 VAL A O 1
ATOM 548 N N . PRO A 1 72 ? -3.182 3.581 6.217 1.00 96.00 72 PRO A N 1
ATOM 549 C CA . PRO A 1 72 ? -2.516 2.391 5.720 1.00 96.00 72 PRO A CA 1
ATOM 550 C C . PRO A 1 72 ? -2.134 2.545 4.244 1.00 96.00 72 PRO A C 1
ATOM 552 O O . PRO A 1 72 ? -2.872 3.110 3.437 1.00 96.00 72 PRO A O 1
ATOM 555 N N . TYR A 1 73 ? -0.976 2.007 3.877 1.00 96.38 73 TYR A N 1
ATOM 556 C CA . TYR A 1 73 ? -0.497 1.931 2.504 1.00 96.38 73 TYR A CA 1
ATOM 557 C C . TYR A 1 73 ? 0.144 0.571 2.225 1.00 96.38 73 TYR A C 1
ATOM 559 O O . TYR A 1 73 ? 0.734 -0.061 3.101 1.00 96.38 73 TYR A O 1
ATOM 567 N N . TYR A 1 74 ? 0.046 0.122 0.977 1.00 96.81 74 TYR A N 1
ATOM 568 C CA . TYR A 1 74 ? 0.646 -1.122 0.501 1.00 96.81 74 TYR A CA 1
ATOM 569 C C . TYR A 1 74 ? 1.807 -0.816 -0.450 1.00 96.81 74 TYR A C 1
ATOM 571 O O . TYR A 1 74 ? 1.807 0.208 -1.134 1.00 96.81 74 TYR A O 1
ATOM 579 N N . THR A 1 75 ? 2.837 -1.660 -0.485 1.00 95.44 75 THR A N 1
ATOM 580 C CA . THR A 1 75 ? 4.017 -1.432 -1.334 1.00 95.44 75 THR A CA 1
ATOM 581 C C . THR A 1 75 ? 4.451 -2.719 -2.011 1.00 95.44 75 THR A C 1
ATOM 583 O O . THR A 1 75 ? 4.792 -3.689 -1.341 1.00 95.44 75 THR A O 1
ATOM 586 N N . VAL A 1 76 ? 4.532 -2.681 -3.340 1.00 94.06 76 VAL A N 1
ATOM 587 C CA . VAL A 1 76 ? 5.187 -3.708 -4.154 1.00 94.06 76 VAL A CA 1
ATOM 588 C C . VAL A 1 76 ? 6.565 -3.200 -4.559 1.00 94.06 76 VAL A C 1
ATOM 590 O O . VAL A 1 76 ? 6.741 -2.019 -4.860 1.00 94.06 76 VAL A O 1
ATOM 593 N N . ARG A 1 77 ? 7.557 -4.090 -4.536 1.00 92.31 77 ARG A N 1
ATOM 594 C CA . ARG A 1 77 ? 8.924 -3.800 -4.972 1.00 92.31 77 ARG A CA 1
ATOM 595 C C . ARG A 1 77 ? 9.214 -4.586 -6.236 1.00 92.31 77 ARG A C 1
ATOM 597 O O . ARG A 1 77 ? 8.939 -5.779 -6.289 1.00 92.31 77 ARG A O 1
ATOM 604 N N . LEU A 1 78 ? 9.777 -3.900 -7.218 1.00 90.94 78 LEU A N 1
ATOM 605 C CA . LEU A 1 78 ? 10.242 -4.483 -8.464 1.00 90.94 78 LEU A CA 1
ATOM 606 C C . LEU A 1 78 ? 11.688 -4.044 -8.674 1.00 90.94 78 LEU A C 1
ATOM 608 O O . LEU A 1 78 ? 11.976 -2.846 -8.654 1.00 90.94 78 LEU A O 1
ATOM 612 N N . ASP A 1 79 ? 12.573 -5.014 -8.864 1.00 90.44 79 ASP A N 1
ATOM 613 C CA . ASP A 1 79 ? 13.984 -4.759 -9.121 1.00 90.44 79 ASP A CA 1
ATOM 614 C C . ASP A 1 79 ? 14.215 -4.498 -10.612 1.00 90.44 79 ASP A C 1
ATOM 616 O O . ASP A 1 79 ? 13.693 -5.203 -11.476 1.00 90.44 79 ASP A O 1
ATOM 620 N N . TYR A 1 80 ? 15.026 -3.484 -10.911 1.00 89.88 80 TYR A N 1
ATOM 621 C CA . TYR A 1 80 ? 15.408 -3.120 -12.272 1.00 89.88 80 TYR A CA 1
ATOM 622 C C . TYR A 1 80 ? 16.894 -3.438 -12.484 1.00 89.88 80 TYR A C 1
ATOM 624 O O . TYR A 1 80 ? 17.720 -3.129 -11.618 1.00 89.88 80 TYR A O 1
ATOM 632 N N . PRO A 1 81 ? 17.277 -4.037 -13.625 1.00 90.50 81 PRO A N 1
ATOM 633 C CA . PRO A 1 81 ? 18.670 -4.279 -13.933 1.00 90.50 81 PRO A CA 1
ATOM 634 C C . PRO A 1 81 ? 19.408 -2.957 -14.156 1.00 90.50 81 PRO A C 1
ATOM 636 O O . PRO A 1 81 ? 18.833 -1.924 -14.507 1.00 90.50 81 PRO A O 1
ATOM 639 N N . LYS A 1 82 ? 20.727 -2.997 -13.964 1.00 89.94 82 LYS A N 1
ATOM 640 C CA . LYS A 1 82 ? 21.590 -1.830 -14.160 1.00 89.94 82 LYS A CA 1
ATOM 641 C C . LYS A 1 82 ? 21.417 -1.260 -15.573 1.00 89.94 82 LYS A C 1
ATOM 643 O O . LYS A 1 82 ? 21.434 -2.003 -16.548 1.00 89.94 82 LYS A O 1
ATOM 648 N N . GLY A 1 83 ? 21.337 0.066 -15.669 1.00 91.94 83 GLY A N 1
ATOM 649 C CA . GLY A 1 83 ? 21.161 0.785 -16.936 1.00 91.94 83 GLY A CA 1
ATOM 650 C C . GLY A 1 83 ? 19.718 1.198 -17.224 1.00 91.94 83 GLY A C 1
ATOM 651 O O . GLY A 1 83 ? 19.499 1.931 -18.181 1.00 91.94 83 GLY A O 1
ATOM 652 N N . TYR A 1 84 ? 18.764 0.785 -16.387 1.00 91.19 84 TYR A N 1
ATOM 653 C CA . TYR A 1 84 ? 17.395 1.292 -16.402 1.00 91.19 84 TYR A CA 1
ATOM 654 C C . TYR A 1 84 ? 17.181 2.309 -15.278 1.00 91.19 84 TYR A C 1
ATOM 656 O O . TYR A 1 84 ? 17.716 2.157 -14.180 1.00 91.19 84 TYR A O 1
ATOM 664 N N . GLU A 1 85 ? 16.369 3.325 -15.557 1.00 91.62 85 GLU A N 1
ATOM 665 C CA . GLU A 1 85 ? 15.919 4.322 -14.589 1.00 91.62 85 GLU A CA 1
ATOM 666 C C . GLU A 1 85 ? 14.401 4.476 -14.699 1.00 91.62 85 GLU A C 1
ATOM 668 O O . GLU A 1 85 ? 13.848 4.570 -15.798 1.00 91.62 85 GLU A O 1
ATOM 673 N N . VAL A 1 86 ? 13.721 4.476 -13.552 1.00 92.06 86 VAL A N 1
ATOM 674 C CA . VAL A 1 86 ? 12.272 4.674 -13.495 1.00 92.06 86 VAL A CA 1
ATOM 675 C C . VAL A 1 86 ? 11.978 6.163 -13.636 1.00 92.06 86 VAL A C 1
ATOM 677 O O . VAL A 1 86 ? 12.444 6.974 -12.840 1.00 92.06 86 VAL A O 1
ATOM 680 N N . SER A 1 87 ? 11.161 6.525 -14.622 1.00 92.38 87 SER A N 1
ATOM 681 C CA . SER A 1 87 ? 10.671 7.892 -14.809 1.00 92.38 87 SER A CA 1
ATOM 682 C C . SER A 1 87 ? 9.192 7.873 -15.196 1.00 92.38 87 SER A C 1
ATOM 684 O O . SER A 1 87 ? 8.708 6.886 -15.743 1.00 92.38 87 SER A O 1
ATOM 686 N N . SER A 1 88 ? 8.470 8.955 -14.885 1.00 91.69 88 SER A N 1
ATOM 687 C CA . SER A 1 88 ? 7.068 9.161 -15.287 1.00 91.69 88 SER A CA 1
ATOM 688 C C . SER A 1 88 ? 6.121 8.000 -14.941 1.00 91.69 88 SER A C 1
ATOM 690 O O . SER A 1 88 ? 5.509 7.399 -15.820 1.00 91.69 88 SER A O 1
ATOM 692 N N . VAL A 1 89 ? 5.969 7.696 -13.648 1.00 94.06 89 VAL A N 1
ATOM 693 C CA . VAL A 1 89 ? 4.987 6.701 -13.185 1.00 94.06 89 VAL A CA 1
ATOM 694 C C . VAL A 1 89 ? 3.580 7.290 -13.281 1.00 94.06 89 VAL A C 1
ATOM 696 O O . VAL A 1 89 ? 3.284 8.305 -12.650 1.00 94.06 89 VAL A O 1
ATOM 699 N N . VAL A 1 90 ? 2.711 6.646 -14.058 1.00 96.12 90 VAL A N 1
ATOM 700 C CA . VAL A 1 90 ? 1.323 7.075 -14.273 1.00 96.12 90 VAL A CA 1
ATOM 701 C C . VAL A 1 90 ? 0.376 5.936 -13.908 1.00 96.12 90 VAL A C 1
ATOM 703 O O . VAL A 1 90 ? 0.588 4.794 -14.311 1.00 96.12 90 VAL A O 1
ATOM 706 N N . LEU A 1 91 ? -0.681 6.248 -13.154 1.00 96.19 91 LEU A N 1
ATOM 707 C CA . LEU A 1 91 ? -1.762 5.306 -12.876 1.00 96.19 91 LEU A CA 1
ATOM 708 C C . LEU A 1 91 ? -2.616 5.148 -14.138 1.00 96.19 91 LEU A C 1
ATOM 710 O O . LEU A 1 91 ? -3.322 6.078 -14.523 1.00 96.19 91 LEU A O 1
ATOM 714 N N . VAL A 1 92 ? -2.528 3.984 -14.779 1.00 96.69 92 VAL A N 1
ATOM 715 C CA . VAL A 1 92 ? -3.288 3.683 -16.001 1.00 96.69 92 VAL A CA 1
ATOM 716 C C . VAL A 1 92 ? -4.749 3.387 -15.670 1.00 96.69 92 VAL A C 1
ATOM 718 O O . VAL A 1 92 ? -5.653 3.934 -16.292 1.00 96.69 92 VAL A O 1
ATOM 721 N N . GLU A 1 93 ? -4.973 2.551 -14.661 1.00 96.62 93 GLU A N 1
ATOM 722 C CA . GLU A 1 93 ? -6.292 2.094 -14.239 1.00 96.62 93 GLU A CA 1
ATOM 723 C C . GLU A 1 93 ? -6.278 1.801 -12.734 1.00 96.62 93 GLU A C 1
ATOM 725 O O . GLU A 1 93 ? -5.229 1.517 -12.151 1.00 96.62 93 GLU A O 1
ATOM 730 N N . ARG A 1 94 ? -7.450 1.882 -12.100 1.00 96.00 94 ARG A N 1
ATOM 731 C CA . ARG A 1 94 ? -7.698 1.360 -10.754 1.00 96.00 94 ARG A CA 1
ATOM 732 C C . ARG A 1 94 ? -9.101 0.772 -10.686 1.00 96.00 94 ARG A C 1
ATOM 734 O O . ARG A 1 94 ? -9.976 1.196 -11.438 1.00 96.00 94 ARG A O 1
ATOM 741 N N . SER A 1 95 ? -9.314 -0.130 -9.736 1.00 94.94 95 SER A N 1
ATOM 742 C CA . SER A 1 95 ? -10.651 -0.599 -9.386 1.00 94.94 95 SER A CA 1
ATOM 743 C C . SER A 1 95 ? -11.533 0.527 -8.835 1.00 94.94 95 SER A C 1
ATOM 745 O O . SER A 1 95 ? -11.064 1.617 -8.478 1.00 94.94 95 SER A O 1
ATOM 747 N N . ASP A 1 96 ? -12.830 0.242 -8.748 1.00 94.69 96 ASP A N 1
ATOM 748 C CA . ASP A 1 96 ? -13.801 1.144 -8.143 1.00 94.69 96 ASP A CA 1
ATOM 749 C C . ASP A 1 96 ? -13.467 1.446 -6.678 1.00 94.69 96 ASP A C 1
ATOM 751 O O . ASP A 1 96 ? -12.988 0.600 -5.917 1.00 94.69 96 ASP A O 1
ATOM 755 N N . ILE A 1 97 ? -13.770 2.675 -6.262 1.00 92.69 97 ILE A N 1
ATOM 756 C CA . ILE A 1 97 ? -13.612 3.088 -4.869 1.00 92.69 97 ILE A CA 1
ATOM 757 C C . ILE A 1 97 ? -14.667 2.377 -4.018 1.00 92.69 97 ILE A C 1
ATOM 759 O O . ILE A 1 97 ? -15.867 2.539 -4.237 1.00 92.69 97 ILE A O 1
ATOM 763 N N . LYS A 1 98 ? -14.214 1.663 -2.985 1.00 90.44 98 LYS A N 1
ATOM 764 C CA . LYS A 1 98 ? -15.063 1.204 -1.881 1.00 90.44 98 LYS A CA 1
ATOM 765 C C . LYS A 1 98 ? -15.001 2.230 -0.747 1.00 90.44 98 LYS A C 1
ATOM 767 O O . LYS A 1 98 ? -13.914 2.620 -0.325 1.00 90.44 98 LYS A O 1
ATOM 772 N N . THR A 1 99 ? -16.153 2.669 -0.247 1.00 92.94 99 THR A N 1
ATOM 773 C CA . THR A 1 99 ? -16.246 3.608 0.883 1.00 92.94 99 THR A CA 1
ATOM 774 C C . THR A 1 99 ? -16.902 2.928 2.075 1.00 92.94 99 THR A C 1
ATOM 776 O O . THR A 1 99 ? -17.953 2.308 1.931 1.00 92.94 99 THR A O 1
ATOM 779 N N . ALA A 1 100 ? -16.300 3.092 3.250 1.00 91.88 100 ALA A N 1
ATOM 780 C CA . ALA A 1 100 ? -16.869 2.695 4.531 1.00 91.88 100 ALA A CA 1
ATOM 781 C C . ALA A 1 100 ? -17.131 3.934 5.395 1.00 91.88 100 ALA A C 1
ATOM 783 O O . ALA A 1 100 ? -16.424 4.937 5.293 1.00 91.88 100 ALA A O 1
ATOM 784 N N . THR A 1 101 ? -18.160 3.869 6.234 1.00 93.94 101 THR A N 1
ATOM 785 C CA . THR A 1 101 ? -18.552 4.941 7.156 1.00 93.94 101 THR A CA 1
ATOM 786 C C . THR A 1 101 ? -18.729 4.381 8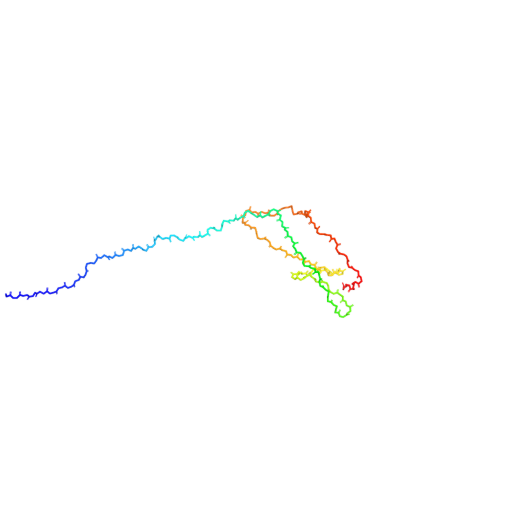.565 1.00 93.94 101 THR A C 1
ATOM 788 O O . THR A 1 101 ? -18.855 3.173 8.747 1.00 93.94 101 THR A O 1
ATOM 791 N N . GLY A 1 102 ? -18.730 5.260 9.570 1.00 94.19 102 GLY A N 1
ATOM 792 C CA . GLY A 1 102 ? -18.953 4.875 10.969 1.00 94.19 102 GLY A CA 1
ATOM 793 C C . GLY A 1 102 ? -17.714 4.396 11.729 1.00 94.19 102 GLY A C 1
ATOM 794 O O . GLY A 1 102 ? -17.853 4.045 12.893 1.00 94.19 102 GLY A O 1
ATOM 795 N N . LEU A 1 103 ? -16.529 4.419 11.109 1.00 93.19 103 LEU A N 1
ATOM 796 C CA . LEU A 1 103 ? -15.264 4.114 11.781 1.00 93.19 103 LEU A CA 1
ATOM 797 C C . LEU A 1 103 ? -14.824 5.281 12.669 1.00 93.19 103 LEU A C 1
ATOM 799 O O . LEU A 1 103 ? -14.816 6.436 12.222 1.00 93.19 103 LEU A O 1
ATOM 803 N N . LYS A 1 104 ? -14.420 4.978 13.901 1.00 94.19 104 LYS A N 1
ATOM 804 C CA . LYS A 1 104 ? -13.842 5.953 14.831 1.00 94.19 104 LYS A CA 1
ATOM 805 C C . LYS A 1 104 ? -12.316 5.873 14.772 1.00 94.19 104 LYS A C 1
ATOM 807 O O . LYS A 1 104 ? -11.696 5.218 15.598 1.00 94.19 104 LYS A O 1
ATOM 812 N N . ILE A 1 105 ? -11.738 6.532 13.772 1.00 90.88 105 ILE A N 1
ATOM 813 C CA . ILE A 1 105 ? -10.286 6.544 13.549 1.00 90.88 105 ILE A CA 1
ATOM 814 C C . ILE A 1 105 ? -9.587 7.410 14.621 1.00 90.88 105 ILE A C 1
ATOM 816 O O . ILE A 1 105 ? -10.085 8.517 14.863 1.00 90.88 105 ILE A O 1
ATOM 820 N N . PRO A 1 106 ? -8.480 6.930 15.226 1.00 84.94 106 PRO A N 1
ATOM 821 C CA . PRO A 1 106 ? -7.616 7.710 16.117 1.00 84.94 106 PRO A CA 1
ATOM 822 C C . PRO A 1 106 ? -7.108 9.032 15.516 1.00 84.94 106 PRO A C 1
ATOM 824 O O . PRO A 1 106 ? -6.846 9.082 14.285 1.00 84.94 106 PRO A O 1
#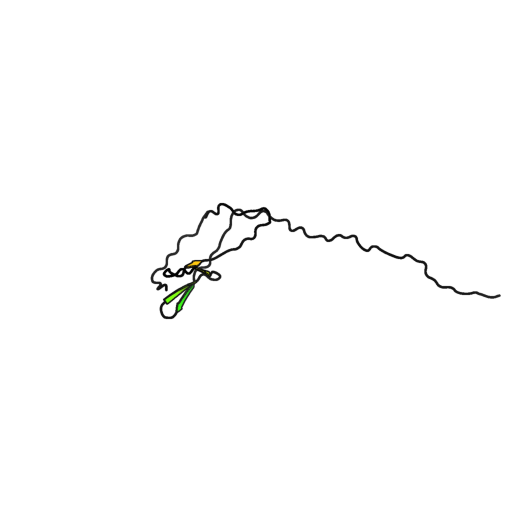

InterPro domains:
  IPR038490 Gingipain propeptide superfamily [G3DSA:2.60.40.3800] (24-106)

Organism: NCBI:txid412755

Sequence (106 aa):
MQTPPRRKVGWLFIIPVLCLSLATGTYAQSETPPSTLEVVIPDYEVTTEEGEDYVEIPGGKIATVIEKPMVPYYTVRLDYPKGYEVSSVVLVERSDIKTATGLKIP

pLDDT: mean 82.25, std 18.28, range [41.34, 97.56]

Foldseek 3Di:
DDDDDDDDDDDDDDDDPDDPDDPPPVPPPFDQDDPDDDDDWADWDWDADPNAIDIETVQWDWDDDPPDFIDTDHDDDDDHDPPDDDDDDDDPDDDDDDDDDDHRTD